Protein AF-A0A935RFT0-F1 (afdb_monomer_lite)

Foldseek 3Di:
DWFAQAQPDTDDDDPPVNVAEADPDFQWFAAPSPDIGGPDDDDPPRGHHYQSQLGDDNVPDKDQDDNVDPPDPRMHDHVVPDDPVVNVVCLVVRRHRPNVNVVPVPDDPPDCVVVVVVVVVVVVD

pLDDT: mean 87.68, std 17.33, range [40.62, 98.56]

Sequence (125 aa):
MLLQTGSRTYILPESPSVYVNHSCVPNAGLVGNRKLVALTDILPGEQVTFDYSTSMDDGLWSMECRCGHRECRGLIEDFRHLPRRLQQHYLELGVVQGFIARRYRQRPETQETMAQQSFADRAIA

Radius of gyration: 16.58 Å; chains: 1; bounding box: 44×47×34 Å

Secondary structure (DSSP, 8-state):
--EEEETTEEE---TTGGGPEE-SS-SEEEETTTEEEESS---TTPPPEE-GGGG--SSS-EEE-----TT--SEEE-GGGS-HHHHHHHHHHT-S-HHHHHHHTT--TTSSHHHHHHHHTTS--

Structure (mmCIF, N/CA/C/O backbone):
data_AF-A0A935RFT0-F1
#
_entry.id   AF-A0A935RFT0-F1
#
loop_
_atom_site.group_PDB
_atom_site.id
_atom_site.type_symbol
_atom_site.label_atom_id
_atom_site.label_alt_id
_atom_site.label_comp_id
_atom_site.label_asym_id
_atom_site.label_entity_id
_atom_site.label_seq_id
_atom_site.pdbx_PDB_ins_code
_atom_site.Cartn_x
_atom_site.Cartn_y
_atom_site.Cartn_z
_atom_site.occupancy
_atom_site.B_iso_or_equiv
_atom_site.auth_seq_id
_atom_site.auth_comp_id
_atom_site.auth_asym_id
_atom_site.auth_atom_id
_atom_site.pdbx_PDB_model_num
ATOM 1 N N . MET A 1 1 ? 10.929 -0.977 -3.062 1.00 80.69 1 MET A N 1
ATOM 2 C CA . MET A 1 1 ? 10.201 0.302 -2.891 1.00 80.69 1 MET A CA 1
ATOM 3 C C . MET A 1 1 ? 10.587 0.901 -1.545 1.00 80.69 1 MET A C 1
ATOM 5 O O . MET A 1 1 ? 10.750 0.136 -0.601 1.00 80.69 1 MET A O 1
ATOM 9 N N . LEU A 1 2 ? 10.767 2.222 -1.448 1.00 91.38 2 LEU A N 1
ATOM 10 C CA . LEU A 1 2 ? 10.896 2.890 -0.148 1.00 91.38 2 LEU A CA 1
ATOM 11 C C . LEU A 1 2 ? 9.527 2.935 0.535 1.00 91.38 2 LEU A C 1
ATOM 13 O O . LEU A 1 2 ? 8.543 3.292 -0.101 1.00 91.38 2 LEU A O 1
ATOM 17 N N . LEU A 1 3 ? 9.461 2.601 1.820 1.00 92.94 3 LEU A N 1
ATOM 18 C CA . LEU A 1 3 ? 8.218 2.671 2.581 1.00 92.94 3 LEU A CA 1
ATOM 19 C C . LEU A 1 3 ? 8.078 4.056 3.215 1.00 92.94 3 LEU A C 1
ATOM 21 O O . LEU A 1 3 ? 8.851 4.402 4.114 1.00 92.94 3 LEU A O 1
ATOM 25 N N . GLN A 1 4 ? 7.093 4.841 2.781 1.00 93.75 4 GLN A N 1
ATOM 26 C CA . GLN A 1 4 ? 6.790 6.121 3.414 1.00 93.75 4 GLN A CA 1
ATOM 27 C C . GLN A 1 4 ? 6.150 5.877 4.789 1.00 93.75 4 GLN A C 1
ATOM 29 O O . GLN A 1 4 ? 5.189 5.128 4.935 1.00 93.75 4 GLN A O 1
ATOM 34 N N . THR A 1 5 ? 6.699 6.511 5.824 1.00 92.38 5 THR A N 1
ATOM 35 C CA . THR A 1 5 ? 6.214 6.401 7.218 1.00 92.38 5 THR A CA 1
ATOM 36 C C . THR A 1 5 ? 5.801 7.746 7.817 1.00 92.38 5 THR A C 1
ATOM 38 O O . THR A 1 5 ? 5.220 7.804 8.904 1.00 92.38 5 THR A O 1
ATOM 41 N N . GLY A 1 6 ? 6.047 8.836 7.088 1.00 92.31 6 GLY A N 1
ATOM 42 C CA . GLY A 1 6 ? 5.598 10.190 7.394 1.00 92.31 6 GLY A CA 1
ATOM 43 C C . GLY A 1 6 ? 5.655 11.075 6.149 1.00 92.31 6 GLY A C 1
ATOM 44 O O . GLY A 1 6 ? 6.180 10.660 5.119 1.00 92.31 6 GLY A O 1
ATOM 45 N N . SER A 1 7 ? 5.182 12.322 6.243 1.00 89.69 7 SER A N 1
ATOM 46 C CA . SER A 1 7 ? 5.036 13.219 5.081 1.00 89.69 7 SER A CA 1
ATOM 47 C C . SER A 1 7 ? 6.315 13.405 4.253 1.00 89.69 7 SER A C 1
ATOM 49 O O . SER A 1 7 ? 6.235 13.681 3.063 1.00 89.69 7 SER A O 1
ATOM 51 N N . ARG A 1 8 ? 7.495 13.272 4.873 1.00 91.94 8 ARG A N 1
ATOM 52 C CA . ARG A 1 8 ? 8.810 13.347 4.210 1.00 91.94 8 ARG A CA 1
ATOM 53 C C . ARG A 1 8 ? 9.794 12.298 4.742 1.00 91.94 8 ARG A C 1
ATOM 55 O O . ARG A 1 8 ? 11.002 12.506 4.693 1.00 91.94 8 ARG A O 1
ATOM 62 N N . THR A 1 9 ? 9.287 11.207 5.314 1.00 93.44 9 THR A N 1
ATOM 63 C CA . THR A 1 9 ? 10.111 10.202 6.000 1.00 93.44 9 THR A CA 1
ATOM 64 C C . THR A 1 9 ? 9.892 8.840 5.377 1.00 93.44 9 THR A C 1
ATOM 66 O O . THR A 1 9 ? 8.753 8.390 5.249 1.00 93.44 9 THR A O 1
ATOM 69 N N . TYR A 1 10 ? 10.995 8.177 5.044 1.00 93.69 10 TYR A N 1
ATOM 70 C CA . TYR A 1 10 ? 11.010 6.906 4.335 1.00 93.69 10 TYR A CA 1
ATOM 71 C C . TYR A 1 10 ? 11.933 5.919 5.035 1.00 93.69 10 TYR A C 1
ATOM 73 O O . TYR A 1 10 ? 12.897 6.307 5.693 1.00 93.69 10 TYR A O 1
ATOM 81 N N . ILE A 1 11 ? 11.629 4.639 4.875 1.00 92.88 11 ILE A N 1
ATOM 82 C CA . ILE A 1 11 ? 12.457 3.532 5.339 1.00 92.88 11 ILE A CA 1
ATOM 83 C C . ILE A 1 11 ? 12.791 2.673 4.129 1.00 92.88 11 ILE A C 1
ATOM 85 O O . ILE A 1 11 ? 11.920 2.408 3.300 1.00 92.88 11 ILE A O 1
ATOM 89 N N . LEU A 1 12 ? 14.040 2.224 4.045 1.00 94.06 12 LEU A N 1
ATOM 90 C CA . LEU A 1 12 ? 14.430 1.152 3.143 1.00 94.06 12 LEU A CA 1
ATOM 91 C C . LEU A 1 12 ? 14.141 -0.183 3.846 1.00 94.06 12 LEU A C 1
ATOM 93 O O . LEU A 1 12 ? 14.757 -0.448 4.878 1.00 94.06 12 LEU A O 1
ATOM 97 N N . PRO A 1 13 ? 13.188 -1.001 3.364 1.00 92.94 13 PRO A N 1
ATOM 98 C CA . PRO A 1 13 ? 12.956 -2.311 3.954 1.00 92.94 13 PRO A CA 1
ATOM 99 C C . PRO A 1 13 ? 14.164 -3.222 3.717 1.00 92.94 13 PRO A C 1
ATOM 1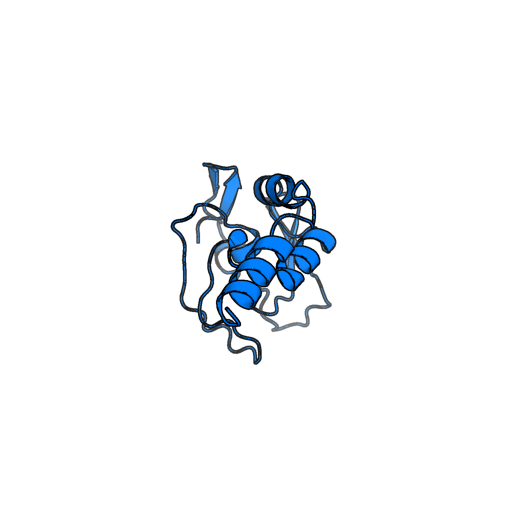01 O O . PRO A 1 13 ? 14.723 -3.236 2.621 1.00 92.94 13 PRO A O 1
ATOM 104 N N . GLU A 1 14 ? 14.529 -4.005 4.727 1.00 93.94 14 GLU A N 1
ATOM 105 C CA . GLU A 1 14 ? 15.557 -5.046 4.633 1.00 93.94 14 GLU A CA 1
ATOM 106 C C . GLU A 1 14 ? 14.919 -6.434 4.483 1.00 93.94 14 GLU A C 1
ATOM 108 O O . GLU A 1 14 ? 13.695 -6.585 4.526 1.00 93.94 14 GLU A O 1
ATOM 113 N N . SER A 1 15 ? 15.744 -7.464 4.286 1.00 95.19 15 SER A N 1
ATOM 114 C CA . SER A 1 15 ? 15.278 -8.852 4.247 1.00 95.19 15 SER A CA 1
ATOM 115 C C . SER A 1 15 ? 14.614 -9.253 5.579 1.00 95.19 15 SER A C 1
ATOM 117 O O . SER A 1 15 ? 15.162 -8.939 6.636 1.00 95.19 15 SER A O 1
ATOM 119 N N . PRO A 1 16 ? 13.465 -9.960 5.560 1.00 93.50 16 PRO A N 1
ATOM 120 C CA . PRO A 1 16 ? 12.754 -10.465 4.377 1.00 93.50 16 PRO A CA 1
ATOM 121 C C . PRO A 1 16 ? 11.756 -9.468 3.758 1.00 93.50 16 PRO A C 1
ATOM 123 O O . PRO A 1 16 ? 11.280 -9.682 2.646 1.00 93.50 16 PRO A O 1
ATOM 126 N N . SER A 1 17 ? 11.438 -8.372 4.447 1.00 93.25 17 SER A N 1
ATOM 127 C CA . SER A 1 17 ? 10.386 -7.413 4.074 1.00 93.25 17 SER A CA 1
ATOM 128 C C . SER A 1 17 ? 10.581 -6.756 2.704 1.00 93.25 17 SER A C 1
ATOM 130 O O . SER A 1 17 ? 9.603 -6.383 2.062 1.00 93.25 17 SER A O 1
ATOM 132 N N . VAL A 1 18 ? 11.824 -6.627 2.234 1.00 95.12 18 VAL A N 1
ATOM 133 C CA . VAL A 1 18 ? 12.152 -6.065 0.910 1.00 95.12 18 VAL A CA 1
ATOM 134 C C . VAL A 1 18 ? 11.547 -6.851 -0.261 1.00 95.12 18 VAL A C 1
ATOM 13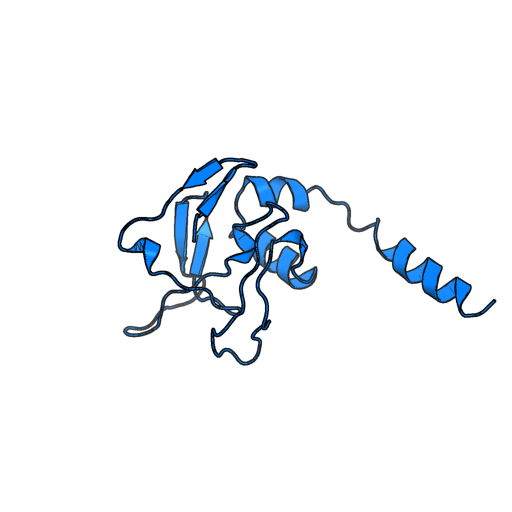6 O O . VAL A 1 18 ? 11.379 -6.292 -1.343 1.00 95.12 18 VAL A O 1
ATOM 139 N N . TYR A 1 19 ? 11.197 -8.123 -0.047 1.00 96.19 19 TYR A N 1
ATOM 140 C CA . TYR A 1 19 ? 10.660 -9.014 -1.079 1.00 96.19 19 TYR A CA 1
ATOM 141 C C . TYR A 1 19 ? 9.129 -9.027 -1.162 1.00 96.19 19 TYR A C 1
ATOM 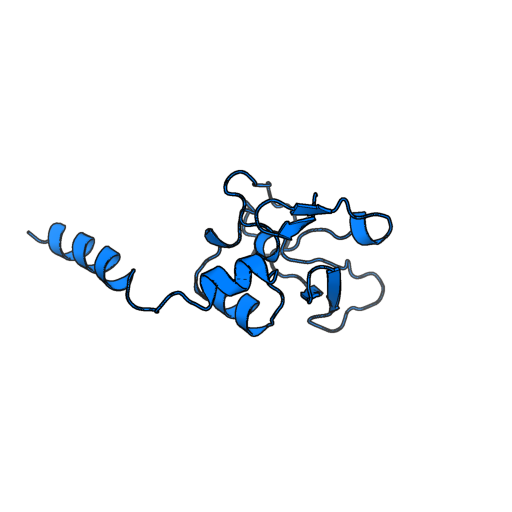143 O O . TYR A 1 19 ? 8.575 -9.691 -2.038 1.00 96.19 19 TYR A O 1
ATOM 151 N N . VAL A 1 20 ? 8.429 -8.335 -0.257 1.00 96.88 20 VAL A N 1
ATOM 152 C CA . VAL A 1 20 ? 6.962 -8.318 -0.252 1.00 96.88 20 VAL A CA 1
ATOM 153 C C . VAL A 1 20 ? 6.472 -7.478 -1.424 1.00 96.88 20 VAL A C 1
ATOM 155 O O . VAL A 1 20 ? 6.722 -6.276 -1.474 1.00 96.88 20 VAL A O 1
ATOM 158 N N . ASN A 1 21 ? 5.767 -8.125 -2.349 1.00 97.38 21 ASN A N 1
ATOM 159 C CA . ASN A 1 21 ? 5.303 -7.510 -3.584 1.00 97.38 21 ASN A CA 1
ATOM 160 C C . ASN A 1 21 ? 3.920 -6.870 -3.453 1.00 97.38 21 ASN A C 1
ATOM 162 O O . ASN A 1 21 ? 3.181 -7.069 -2.486 1.00 97.38 21 ASN A O 1
ATOM 166 N N . HIS A 1 22 ? 3.566 -6.118 -4.489 1.00 98.06 22 HIS A N 1
ATOM 167 C CA . HIS A 1 22 ? 2.242 -5.554 -4.641 1.00 98.06 22 HIS A CA 1
ATOM 168 C C . HIS A 1 22 ? 1.230 -6.568 -5.199 1.00 98.06 22 HIS A C 1
ATOM 170 O O . HIS A 1 22 ? 1.528 -7.278 -6.159 1.00 98.06 22 HIS A O 1
ATOM 176 N N . SER A 1 23 ? 0.000 -6.537 -4.680 1.00 98.44 23 SER A N 1
ATOM 177 C CA . SER A 1 23 ? -1.194 -7.059 -5.357 1.00 98.44 23 SER A CA 1
ATOM 178 C C . SER A 1 23 ? -2.342 -6.057 -5.246 1.00 98.44 23 SER A C 1
ATOM 180 O O . SER A 1 23 ? -2.508 -5.415 -4.208 1.00 98.44 23 SER A O 1
ATOM 182 N N . CYS A 1 24 ? -3.155 -5.941 -6.302 1.00 98.50 24 CYS A N 1
ATOM 183 C CA . CYS A 1 24 ? -4.390 -5.149 -6.273 1.00 98.50 24 CYS A CA 1
ATOM 184 C C . CYS A 1 24 ? -5.471 -5.781 -5.384 1.00 98.50 24 CYS A C 1
ATOM 186 O O . CYS A 1 24 ? -6.357 -5.071 -4.923 1.00 98.50 24 CYS A O 1
ATOM 188 N N . VAL A 1 25 ? -5.370 -7.089 -5.130 1.00 97.88 25 VAL A N 1
ATOM 189 C CA . VAL A 1 25 ? -6.189 -7.829 -4.162 1.00 97.88 25 VAL A CA 1
ATOM 190 C C . VAL A 1 25 ? -5.222 -8.535 -3.210 1.00 97.88 25 VAL A C 1
ATOM 192 O O . VAL A 1 25 ? -4.814 -9.670 -3.467 1.00 97.88 25 VAL A O 1
ATOM 195 N N . PRO A 1 26 ? -4.713 -7.811 -2.199 1.00 98.44 26 PRO A N 1
ATOM 196 C CA . PRO A 1 26 ? -3.669 -8.320 -1.322 1.00 98.44 26 PRO A CA 1
ATOM 197 C C . PRO A 1 26 ? -4.217 -9.252 -0.239 1.00 98.44 26 PRO A C 1
ATOM 199 O O . PRO A 1 26 ? -5.357 -9.113 0.197 1.00 98.44 26 PRO A O 1
ATOM 202 N N . ASN A 1 27 ? -3.361 -10.144 0.262 1.00 98.56 27 ASN A N 1
ATOM 203 C CA . ASN A 1 27 ? -3.645 -10.994 1.425 1.00 98.56 27 ASN A CA 1
ATOM 204 C C . ASN A 1 27 ? -3.027 -10.464 2.732 1.00 98.56 27 ASN A C 1
ATOM 206 O O . ASN A 1 27 ? -3.253 -11.043 3.794 1.00 98.56 27 ASN A O 1
ATOM 210 N N . ALA A 1 28 ? -2.288 -9.352 2.686 1.00 98.44 28 ALA A N 1
ATOM 211 C CA . ALA A 1 28 ? -1.721 -8.691 3.854 1.00 98.44 28 ALA A CA 1
ATOM 212 C C . ALA A 1 28 ? -1.801 -7.155 3.764 1.00 98.44 28 ALA A C 1
ATOM 214 O O . ALA A 1 28 ? -1.984 -6.574 2.693 1.00 98.44 28 ALA A O 1
ATOM 215 N N . GLY A 1 29 ? -1.647 -6.475 4.902 1.00 97.81 29 GLY A N 1
ATOM 216 C CA . GLY A 1 29 ? -1.687 -5.015 4.987 1.00 97.81 29 GLY A CA 1
ATOM 217 C C . GLY A 1 29 ? -0.790 -4.439 6.080 1.00 97.81 29 GLY A C 1
ATOM 218 O O . GLY A 1 29 ? -0.440 -5.117 7.046 1.00 97.81 29 GLY A O 1
ATOM 219 N N . LEU A 1 30 ? -0.376 -3.179 5.913 1.00 95.75 30 LEU A N 1
ATOM 220 C CA . LEU A 1 30 ? 0.539 -2.505 6.836 1.00 95.75 30 LEU A CA 1
ATOM 221 C C . LEU A 1 30 ? -0.212 -1.799 7.969 1.00 95.75 30 LEU A C 1
ATOM 223 O O . LEU A 1 30 ? -0.912 -0.816 7.750 1.00 95.75 30 LEU A O 1
ATOM 227 N N . VAL A 1 31 ? 0.018 -2.242 9.202 1.00 92.88 31 VAL A N 1
ATOM 228 C CA . VAL A 1 31 ? -0.549 -1.676 10.430 1.00 92.88 31 VAL A CA 1
ATOM 229 C C . VAL A 1 31 ? 0.554 -1.038 11.274 1.00 92.88 31 VAL A C 1
ATOM 231 O O . VAL A 1 31 ? 1.676 -1.540 11.375 1.00 92.88 31 VAL A O 1
ATOM 234 N N . GLY A 1 32 ? 0.250 0.101 11.903 1.00 84.12 32 GLY A N 1
ATOM 235 C CA . GLY A 1 32 ? 1.186 0.773 12.816 1.00 84.12 32 GLY A CA 1
ATOM 236 C C . GLY A 1 32 ? 2.505 1.173 12.145 1.00 84.12 32 GLY A C 1
ATOM 237 O O . GLY A 1 32 ? 3.566 1.118 12.763 1.00 84.12 32 GLY A O 1
ATOM 238 N N . ASN A 1 33 ? 2.437 1.526 10.861 1.00 79.81 33 ASN A N 1
ATOM 239 C CA . ASN A 1 33 ? 3.521 1.945 9.973 1.00 79.81 33 ASN A CA 1
ATOM 240 C C . ASN A 1 33 ? 4.588 0.899 9.606 1.00 79.81 33 ASN A C 1
ATOM 242 O O . ASN A 1 33 ? 5.252 1.066 8.586 1.00 79.81 33 ASN A O 1
ATOM 246 N N . ARG A 1 34 ? 4.787 -0.153 10.408 1.00 85.12 34 ARG A N 1
ATOM 247 C CA . ARG A 1 34 ? 5.937 -1.072 10.275 1.00 85.12 34 ARG A CA 1
ATOM 248 C C . ARG A 1 34 ? 5.603 -2.559 10.420 1.00 85.12 34 ARG A C 1
ATOM 250 O O . ARG A 1 34 ? 6.517 -3.375 10.373 1.00 85.12 34 ARG A O 1
ATOM 257 N N . LYS A 1 35 ? 4.337 -2.926 10.632 1.00 93.00 35 LYS A N 1
ATOM 258 C CA . LYS A 1 35 ? 3.928 -4.328 10.786 1.00 93.00 35 LYS A CA 1
ATOM 259 C C . LYS A 1 35 ? 3.075 -4.738 9.604 1.00 93.00 35 LYS A C 1
ATOM 261 O O . LYS A 1 35 ? 2.058 -4.106 9.353 1.00 93.00 35 LYS A O 1
ATOM 266 N N . LEU A 1 36 ? 3.477 -5.790 8.907 1.00 95.75 36 LEU A N 1
ATOM 267 C CA . LEU A 1 36 ? 2.649 -6.412 7.887 1.00 95.75 36 LEU A CA 1
ATOM 268 C C . LEU A 1 36 ? 1.828 -7.522 8.550 1.00 95.75 36 LEU A C 1
ATOM 270 O O . LEU A 1 36 ? 2.402 -8.403 9.187 1.00 95.75 36 LEU A O 1
ATOM 274 N N . VAL A 1 37 ? 0.505 -7.444 8.455 1.00 97.25 37 VAL A N 1
ATOM 275 C CA . VAL A 1 37 ? -0.425 -8.411 9.058 1.00 97.25 37 VAL A CA 1
ATOM 276 C C . VAL A 1 37 ? -1.254 -9.079 7.973 1.00 97.25 37 VAL A C 1
ATOM 278 O O . VAL A 1 37 ? -1.578 -8.440 6.973 1.00 97.25 37 VAL A O 1
ATOM 281 N N . ALA A 1 38 ? -1.595 -10.349 8.166 1.00 98.19 38 ALA A N 1
ATOM 282 C CA . ALA A 1 38 ? -2.486 -11.065 7.264 1.00 98.19 38 ALA A CA 1
ATOM 283 C C . ALA A 1 38 ? -3.916 -10.499 7.350 1.00 98.19 38 ALA A C 1
ATOM 285 O O . ALA A 1 38 ? -4.388 -10.149 8.432 1.00 98.19 38 ALA A O 1
ATOM 286 N N . LEU A 1 39 ? -4.583 -10.398 6.201 1.00 97.75 39 LEU A N 1
ATOM 287 C CA . LEU A 1 39 ? -5.987 -9.986 6.059 1.00 97.75 39 LEU A CA 1
ATOM 288 C C . LEU A 1 39 ? -6.925 -11.176 5.831 1.00 97.75 39 LEU A C 1
ATOM 290 O O . LEU A 1 39 ? -8.137 -11.062 5.980 1.00 97.75 39 LEU A O 1
ATOM 294 N N . THR A 1 40 ? -6.348 -12.309 5.455 1.00 97.00 40 THR A N 1
ATOM 295 C CA . THR A 1 40 ? -7.004 -13.586 5.201 1.00 97.00 40 THR A CA 1
ATOM 296 C C . THR A 1 40 ? -6.036 -14.704 5.587 1.00 97.00 40 THR A C 1
ATOM 298 O O . THR A 1 40 ? -4.868 -14.431 5.882 1.00 97.00 40 THR A O 1
ATOM 301 N N . ASP A 1 41 ? -6.502 -15.948 5.603 1.00 98.12 41 ASP A N 1
ATOM 302 C CA . ASP A 1 41 ? -5.626 -17.099 5.797 1.00 98.12 41 ASP A CA 1
ATOM 303 C C . ASP A 1 41 ? -4.639 -17.194 4.624 1.00 98.12 41 ASP A C 1
ATOM 305 O O . ASP A 1 41 ? -5.031 -17.046 3.468 1.00 98.12 41 ASP A O 1
ATOM 309 N N . ILE A 1 42 ? -3.356 -17.418 4.923 1.00 98.19 42 ILE A N 1
ATOM 310 C CA . ILE A 1 42 ? -2.290 -17.536 3.917 1.00 98.19 42 ILE A CA 1
ATOM 311 C C . ILE A 1 42 ? -1.755 -18.964 3.955 1.00 98.19 42 ILE A C 1
ATOM 313 O O . ILE A 1 42 ? -1.178 -19.396 4.959 1.00 98.19 42 ILE A O 1
ATOM 317 N N . LEU A 1 43 ? -1.954 -19.701 2.867 1.00 98.06 43 LEU A N 1
ATOM 318 C CA . LEU A 1 43 ? -1.553 -21.100 2.759 1.00 98.06 43 LEU A CA 1
ATOM 319 C C . LEU A 1 43 ? -0.067 -21.240 2.379 1.00 98.06 43 LEU A C 1
ATOM 321 O O . LEU A 1 43 ? 0.517 -20.344 1.761 1.00 98.06 43 LEU A O 1
ATOM 325 N N . PRO A 1 44 ? 0.583 -22.374 2.706 1.00 98.06 44 PRO A N 1
ATOM 326 C CA . PRO A 1 44 ? 1.955 -22.630 2.285 1.00 98.06 44 PRO A CA 1
ATOM 327 C C . PRO A 1 44 ? 2.132 -22.499 0.767 1.00 98.06 44 PRO A C 1
ATOM 329 O O . PRO A 1 44 ? 1.420 -23.130 -0.011 1.00 98.06 44 PRO A O 1
ATOM 332 N N . GLY A 1 45 ? 3.118 -21.700 0.356 1.00 97.31 45 GLY A N 1
ATOM 333 C CA . GLY A 1 45 ? 3.415 -21.432 -1.054 1.00 97.31 45 GLY A CA 1
ATOM 334 C C . GLY A 1 45 ? 2.696 -20.214 -1.637 1.00 97.31 45 GLY A C 1
ATOM 335 O O . GLY A 1 45 ? 3.078 -19.764 -2.717 1.00 97.31 45 GLY A O 1
ATOM 336 N N . GLU A 1 46 ? 1.720 -19.632 -0.936 1.00 97.75 46 GLU A N 1
ATOM 337 C CA . GLU A 1 46 ? 1.115 -18.370 -1.357 1.00 97.75 46 GLU A CA 1
ATOM 338 C C . GLU A 1 46 ? 2.074 -17.198 -1.140 1.00 97.75 46 GLU A C 1
ATOM 340 O O . GLU A 1 46 ? 2.764 -17.085 -0.123 1.00 97.75 46 GLU A O 1
ATOM 345 N N . GLN A 1 47 ? 2.112 -16.287 -2.111 1.00 97.38 47 GLN A N 1
ATOM 346 C CA . GLN A 1 47 ? 2.894 -15.069 -1.980 1.00 97.38 47 GLN A CA 1
ATOM 347 C C . GLN A 1 47 ? 2.203 -14.105 -1.011 1.00 97.38 47 GLN A C 1
ATOM 349 O O . GLN A 1 47 ? 1.025 -13.785 -1.171 1.00 97.38 47 GLN A O 1
ATOM 354 N N . VAL A 1 48 ? 2.956 -13.574 -0.048 1.00 98.19 48 VAL A N 1
ATOM 355 C CA . VAL A 1 48 ? 2.496 -12.463 0.792 1.00 98.19 48 VAL A CA 1
ATOM 356 C C . VAL A 1 48 ? 2.589 -11.165 -0.007 1.00 98.19 48 VAL A C 1
ATOM 358 O O . VAL A 1 48 ? 3.659 -10.819 -0.516 1.00 98.19 48 VAL A O 1
ATOM 361 N N . THR A 1 49 ? 1.477 -10.440 -0.110 1.00 98.44 49 THR A N 1
ATOM 362 C CA . THR A 1 49 ? 1.385 -9.189 -0.873 1.00 98.44 49 THR A CA 1
ATOM 363 C C . THR A 1 49 ? 0.593 -8.122 -0.126 1.00 98.44 49 THR A C 1
ATOM 365 O O . THR A 1 49 ? -0.276 -8.441 0.683 1.00 98.44 49 THR A O 1
ATOM 368 N N . PHE A 1 50 ? 0.871 -6.848 -0.411 1.00 98.19 50 PHE A N 1
ATOM 369 C CA . PHE A 1 50 ? 0.069 -5.721 0.080 1.00 98.19 50 PHE A CA 1
ATOM 370 C C . PHE A 1 50 ? -0.187 -4.681 -1.008 1.00 98.19 50 PHE A C 1
ATOM 372 O O . PHE A 1 50 ? 0.489 -4.642 -2.036 1.00 98.19 50 PHE A O 1
ATOM 379 N N . ASP A 1 51 ? -1.170 -3.813 -0.799 1.00 98.06 51 ASP A N 1
ATOM 380 C CA . ASP A 1 51 ? -1.404 -2.707 -1.719 1.00 98.06 51 ASP A CA 1
ATOM 381 C C . ASP A 1 51 ? -0.457 -1.537 -1.408 1.00 98.06 51 ASP A C 1
ATOM 383 O O . ASP A 1 51 ? -0.575 -0.885 -0.373 1.00 98.06 51 ASP A O 1
ATOM 387 N N . TYR A 1 52 ? 0.487 -1.249 -2.309 1.00 97.56 52 TYR A N 1
ATOM 388 C CA . TYR A 1 52 ? 1.480 -0.192 -2.110 1.00 97.56 52 TYR A CA 1
ATOM 389 C C . TYR A 1 52 ? 0.830 1.189 -1.979 1.00 97.56 52 TYR A C 1
ATOM 391 O O . TYR A 1 52 ? 1.343 2.028 -1.231 1.00 97.56 52 TYR A O 1
ATOM 399 N N . SER A 1 53 ? -0.331 1.396 -2.616 1.00 97.44 53 SER A N 1
ATOM 400 C CA . SER A 1 53 ? -1.105 2.633 -2.515 1.00 97.44 53 SER A CA 1
ATOM 401 C C . SER A 1 53 ? -1.499 2.957 -1.072 1.00 97.44 53 SER A C 1
ATOM 403 O O . SER A 1 53 ? -1.645 4.127 -0.743 1.00 97.44 53 SER A O 1
ATOM 405 N N . THR A 1 54 ? -1.626 1.975 -0.167 1.00 97.06 54 THR A N 1
ATOM 406 C CA . THR A 1 54 ? -1.953 2.252 1.250 1.00 97.06 54 THR A CA 1
ATOM 407 C C . THR A 1 54 ? -0.782 2.834 2.041 1.00 97.06 54 THR A C 1
ATOM 409 O O . THR A 1 54 ? -0.944 3.236 3.200 1.00 97.06 54 THR A O 1
ATOM 412 N N . SER A 1 55 ? 0.395 2.904 1.415 1.00 95.44 55 SER A N 1
ATOM 413 C CA . SER A 1 55 ? 1.624 3.382 2.031 1.00 95.44 55 SER A CA 1
ATOM 414 C C . SER A 1 55 ? 2.239 4.622 1.396 1.00 95.44 55 SER A C 1
ATOM 416 O O . SER A 1 55 ? 3.199 5.122 1.964 1.00 95.44 55 SER A O 1
ATOM 418 N N . MET A 1 56 ? 1.689 5.140 0.294 1.00 95.06 56 MET A N 1
ATOM 419 C CA . MET A 1 56 ? 2.264 6.261 -0.464 1.00 95.06 56 MET A CA 1
ATOM 420 C C . MET A 1 56 ? 1.252 7.407 -0.632 1.00 95.06 56 MET A C 1
ATOM 422 O O . MET A 1 56 ? 0.080 7.167 -0.930 1.00 95.06 56 MET A O 1
ATOM 426 N N . ASP A 1 57 ? 1.686 8.650 -0.405 1.00 94.19 57 ASP A N 1
ATOM 427 C CA . ASP A 1 57 ? 0.913 9.877 -0.684 1.00 94.19 57 ASP A CA 1
ATOM 428 C C . ASP A 1 57 ? 1.846 11.080 -0.972 1.00 94.19 57 ASP A C 1
ATOM 430 O O . ASP A 1 57 ? 1.634 12.182 -0.448 1.00 94.19 57 ASP A O 1
ATOM 434 N N . ASP A 1 58 ? 2.920 10.866 -1.744 1.00 89.69 58 ASP A N 1
ATOM 435 C CA . ASP A 1 58 ? 3.993 11.849 -1.991 1.00 89.69 58 ASP A CA 1
ATOM 436 C C . ASP A 1 58 ? 3.810 12.720 -3.252 1.00 89.69 58 ASP A C 1
ATOM 438 O O . ASP A 1 58 ? 4.447 13.768 -3.383 1.00 89.69 58 ASP A O 1
ATOM 442 N N . GLY A 1 59 ? 2.870 12.353 -4.121 1.00 89.12 59 GLY A N 1
ATOM 443 C CA . GLY A 1 59 ? 2.471 13.044 -5.343 1.00 89.12 59 GLY A CA 1
ATOM 444 C C . GLY A 1 59 ? 3.356 12.785 -6.561 1.00 89.12 59 GLY A C 1
ATOM 445 O O . GLY A 1 59 ? 3.109 13.400 -7.596 1.00 89.12 59 GLY A O 1
ATOM 446 N N . LEU A 1 60 ? 4.385 11.942 -6.453 1.00 87.38 60 LEU A N 1
ATOM 447 C CA . LEU A 1 60 ? 5.386 11.727 -7.505 1.00 87.38 60 LEU A CA 1
ATOM 448 C C . LEU A 1 60 ? 5.600 10.248 -7.846 1.00 87.38 60 LEU A C 1
ATOM 450 O O . LEU A 1 60 ? 6.313 9.939 -8.802 1.00 87.38 60 LEU A O 1
ATOM 454 N N . TRP A 1 61 ? 5.013 9.336 -7.074 1.00 91.25 61 TRP A N 1
ATOM 455 C CA . TRP A 1 61 ? 5.234 7.908 -7.224 1.00 91.25 61 TRP A CA 1
ATOM 456 C C . TRP A 1 61 ? 4.143 7.207 -8.050 1.00 91.25 61 TRP A C 1
ATOM 458 O O . TRP A 1 61 ? 2.947 7.349 -7.795 1.00 91.25 61 TRP A O 1
ATOM 468 N N . SER A 1 62 ? 4.572 6.391 -9.018 1.00 95.44 62 SER A N 1
ATOM 469 C CA . SER A 1 62 ? 3.715 5.433 -9.725 1.00 95.44 62 SER A CA 1
ATOM 470 C C . SER A 1 62 ? 4.499 4.196 -10.183 1.00 95.44 62 SER A C 1
ATOM 472 O O . SER A 1 62 ? 5.733 4.200 -10.221 1.00 95.44 62 SER A O 1
ATOM 474 N N . MET A 1 63 ? 3.786 3.114 -10.507 1.00 96.19 63 MET A N 1
ATOM 475 C CA . MET A 1 63 ? 4.359 1.845 -10.962 1.00 96.19 63 MET A CA 1
ATOM 476 C C . MET A 1 63 ? 3.378 1.070 -11.856 1.00 96.19 63 MET A C 1
ATOM 478 O O . MET A 1 63 ? 2.215 0.897 -11.493 1.00 96.19 63 MET A O 1
ATOM 482 N N . GLU A 1 64 ? 3.855 0.515 -12.976 1.00 98.19 64 GLU A N 1
ATOM 483 C CA . GLU A 1 64 ? 3.095 -0.475 -13.755 1.00 98.19 64 GLU A CA 1
ATOM 484 C C . GLU A 1 64 ? 2.841 -1.751 -12.934 1.00 98.19 64 GLU A C 1
ATOM 486 O O . GLU A 1 64 ? 3.768 -2.379 -12.415 1.00 98.19 64 GLU A O 1
ATOM 491 N N . CYS A 1 65 ? 1.583 -2.178 -12.846 1.00 98.25 65 CYS A N 1
ATOM 492 C CA . CYS A 1 65 ? 1.184 -3.365 -12.103 1.00 98.25 65 CYS A CA 1
ATOM 493 C C . CYS A 1 65 ? 1.153 -4.613 -12.983 1.00 98.25 65 CYS A C 1
ATOM 495 O O . CYS A 1 65 ? 0.498 -4.648 -14.024 1.00 98.25 65 CYS A O 1
ATOM 497 N N . ARG A 1 66 ? 1.782 -5.687 -12.497 1.00 97.62 66 ARG A N 1
ATOM 498 C CA . ARG A 1 66 ? 1.759 -7.018 -13.126 1.00 97.62 66 ARG A CA 1
ATOM 499 C C . ARG A 1 66 ? 1.375 -8.119 -12.136 1.00 97.62 66 ARG A C 1
ATOM 501 O O . ARG A 1 66 ? 1.834 -9.246 -12.262 1.00 97.62 66 ARG A O 1
ATOM 508 N N . CYS A 1 67 ? 0.536 -7.799 -11.146 1.00 97.75 67 CYS A N 1
ATOM 509 C CA . CYS A 1 67 ? 0.157 -8.745 -10.086 1.00 97.75 67 CYS A CA 1
ATOM 510 C C . CYS A 1 67 ? -0.643 -9.966 -10.577 1.00 97.75 67 CYS A C 1
ATOM 512 O O . CYS A 1 67 ? -0.779 -10.937 -9.844 1.00 97.75 67 CYS A O 1
ATOM 514 N N . GLY A 1 68 ? -1.195 -9.926 -11.795 1.00 96.56 68 GLY A N 1
ATOM 515 C CA . GLY A 1 68 ? -1.914 -11.052 -12.402 1.00 96.56 68 GLY A CA 1
ATOM 516 C C . GLY A 1 68 ? -3.336 -11.287 -11.878 1.00 96.56 68 GLY A C 1
ATOM 517 O O . GLY A 1 68 ? -4.029 -12.157 -12.401 1.00 96.56 68 GLY A O 1
ATOM 518 N N . HIS A 1 69 ? -3.808 -10.513 -10.893 1.00 97.19 69 HIS A N 1
ATOM 519 C CA . HIS A 1 69 ? -5.189 -10.615 -10.417 1.00 97.19 69 HIS A CA 1
ATOM 520 C C . HIS A 1 69 ? -6.190 -10.115 -11.474 1.00 97.19 69 HIS A C 1
ATOM 522 O O . HIS A 1 69 ? -5.899 -9.187 -12.228 1.00 97.19 69 HIS A O 1
ATOM 528 N N . ARG A 1 70 ? -7.406 -10.682 -11.502 1.00 97.44 70 ARG A N 1
ATOM 529 C CA . ARG A 1 70 ? -8.468 -10.279 -12.452 1.00 97.44 70 ARG A CA 1
ATOM 530 C C . ARG A 1 70 ? -8.885 -8.816 -12.299 1.00 97.44 70 ARG A C 1
ATOM 532 O O . ARG A 1 70 ? -9.253 -8.174 -13.271 1.00 97.44 70 ARG A O 1
ATOM 539 N N . GLU A 1 71 ? -8.785 -8.303 -11.079 1.00 96.25 71 GLU A N 1
ATOM 540 C CA . GLU A 1 71 ? -9.072 -6.909 -10.710 1.00 96.25 71 GLU A CA 1
ATOM 541 C C . GLU A 1 71 ? -7.796 -6.044 -10.671 1.00 96.25 71 GLU A C 1
ATOM 543 O O . GLU A 1 71 ? -7.698 -5.080 -9.913 1.00 96.25 71 GLU A O 1
ATOM 548 N N . CYS A 1 72 ? -6.769 -6.411 -11.444 1.00 98.12 72 CYS A N 1
ATOM 549 C CA . CYS A 1 72 ? -5.544 -5.625 -11.551 1.00 98.12 72 CYS A CA 1
ATOM 550 C C . CYS A 1 72 ? -5.846 -4.216 -12.086 1.00 98.12 72 CYS A C 1
ATOM 552 O O . CYS A 1 72 ? -6.481 -4.056 -13.127 1.00 98.12 72 CYS A O 1
ATOM 554 N N . ARG A 1 73 ? -5.328 -3.191 -11.402 1.00 97.81 73 ARG A N 1
ATOM 555 C CA . ARG A 1 73 ? -5.494 -1.778 -11.778 1.00 97.81 73 ARG A CA 1
ATOM 556 C C . ARG A 1 73 ? -4.583 -1.326 -12.922 1.00 97.81 73 ARG A C 1
ATOM 558 O O . ARG A 1 73 ? -4.781 -0.242 -13.454 1.00 97.81 73 ARG A O 1
ATOM 565 N N . GLY A 1 74 ? -3.570 -2.115 -13.285 1.00 98.06 74 GLY A N 1
ATOM 566 C CA . GLY A 1 74 ? -2.597 -1.794 -14.340 1.00 98.06 74 GLY A CA 1
ATOM 567 C C . GLY A 1 74 ? -1.579 -0.706 -13.970 1.00 98.06 74 GLY A C 1
ATOM 568 O O . GLY A 1 74 ? -0.404 -0.854 -14.289 1.00 98.06 74 GLY A O 1
ATOM 569 N N . LEU A 1 75 ? -1.986 0.326 -13.232 1.00 97.81 75 LEU A N 1
ATOM 570 C CA . LEU A 1 75 ? -1.125 1.377 -12.692 1.00 97.81 75 LEU A CA 1
ATOM 571 C C . LEU A 1 75 ? -1.393 1.542 -11.192 1.00 97.81 75 LEU A C 1
ATOM 573 O O . LEU A 1 75 ? -2.544 1.632 -10.763 1.00 97.81 75 LEU A O 1
ATOM 577 N N . ILE A 1 76 ? -0.326 1.547 -10.395 1.00 97.75 76 ILE A N 1
ATOM 578 C CA . ILE A 1 76 ? -0.374 1.773 -8.949 1.00 97.75 76 ILE A CA 1
ATOM 579 C C . ILE A 1 76 ? 0.215 3.138 -8.667 1.00 97.75 76 ILE A C 1
ATOM 581 O O . ILE A 1 76 ? 1.307 3.448 -9.130 1.00 97.75 76 ILE A O 1
ATOM 585 N N . GLU A 1 77 ? -0.515 3.924 -7.894 1.00 96.62 77 GLU A N 1
ATOM 586 C CA . GLU A 1 77 ? -0.170 5.294 -7.536 1.00 96.62 77 GLU A CA 1
ATOM 587 C C . GLU A 1 77 ? -0.447 5.512 -6.045 1.00 96.62 77 GLU A C 1
ATOM 589 O O . GLU A 1 77 ? -0.815 4.583 -5.315 1.00 96.62 77 GLU A O 1
ATOM 594 N N . ASP A 1 78 ? -0.297 6.749 -5.592 1.00 96.69 78 ASP A N 1
ATOM 595 C CA . ASP A 1 78 ? -0.646 7.178 -4.243 1.00 96.69 78 ASP A CA 1
ATOM 596 C C . ASP A 1 78 ? -2.075 6.818 -3.817 1.00 96.69 78 ASP A C 1
ATOM 598 O O . ASP A 1 78 ? -3.015 6.763 -4.617 1.00 96.69 78 ASP A O 1
ATOM 602 N N . PHE A 1 79 ? -2.271 6.733 -2.498 1.00 96.75 79 PHE A N 1
ATOM 603 C CA . PHE A 1 79 ? -3.571 6.531 -1.862 1.00 96.75 79 PHE A CA 1
ATOM 604 C C . PHE A 1 79 ? -4.655 7.474 -2.401 1.00 96.75 79 PHE A C 1
ATOM 606 O O . PHE A 1 79 ? -5.813 7.082 -2.550 1.00 96.75 79 PHE A O 1
ATOM 613 N N . ARG A 1 80 ? -4.280 8.720 -2.733 1.00 95.12 80 ARG A N 1
ATOM 614 C CA . ARG A 1 80 ? -5.191 9.760 -3.239 1.00 95.12 80 ARG A CA 1
ATOM 615 C C . ARG A 1 80 ? -5.891 9.400 -4.545 1.00 95.12 80 ARG A C 1
ATOM 617 O O . ARG A 1 80 ? -6.978 9.920 -4.785 1.00 95.12 80 ARG A O 1
ATOM 624 N N . HIS A 1 81 ? -5.281 8.529 -5.345 1.00 96.06 81 HIS A N 1
ATOM 625 C CA . HIS A 1 81 ? -5.768 8.120 -6.661 1.00 96.06 81 HIS A CA 1
ATOM 626 C C . HIS A 1 81 ? -6.599 6.831 -6.614 1.00 96.06 81 HIS A C 1
ATOM 628 O O . HIS A 1 81 ? -7.246 6.480 -7.597 1.00 96.06 81 HIS A O 1
ATOM 634 N N . LEU A 1 82 ? -6.645 6.144 -5.465 1.00 96.69 82 LEU A N 1
ATOM 635 C CA . LEU A 1 82 ? -7.539 5.004 -5.284 1.00 96.69 82 LEU A CA 1
ATOM 636 C C . LEU A 1 82 ? -9.015 5.415 -5.444 1.00 96.69 82 LEU A C 1
ATOM 638 O O . LEU A 1 82 ? -9.413 6.479 -4.956 1.00 96.69 82 LEU A O 1
ATOM 642 N N . PRO A 1 83 ? -9.869 4.549 -6.026 1.00 95.62 83 PRO A N 1
ATOM 643 C CA . PRO A 1 83 ? -11.314 4.744 -5.995 1.00 95.62 83 PRO A CA 1
ATOM 644 C C . PRO A 1 83 ? -11.818 4.944 -4.560 1.00 95.62 83 PRO A C 1
ATOM 646 O O . PRO A 1 83 ? -11.375 4.250 -3.644 1.00 95.62 83 PRO A O 1
ATOM 649 N N . ARG A 1 84 ? -12.790 5.844 -4.356 1.00 93.75 84 ARG A N 1
ATOM 650 C CA . ARG A 1 84 ? -13.320 6.192 -3.019 1.00 93.75 84 ARG A CA 1
ATOM 651 C C . ARG A 1 84 ? -13.724 4.977 -2.185 1.00 93.75 84 ARG A C 1
ATOM 653 O O . ARG A 1 84 ? -13.360 4.899 -1.017 1.00 93.75 84 ARG A O 1
ATOM 660 N N . ARG A 1 85 ? -14.408 4.008 -2.801 1.00 95.44 85 ARG A N 1
ATOM 661 C CA . ARG A 1 85 ? -14.811 2.761 -2.131 1.00 95.44 85 ARG A CA 1
ATOM 662 C C . ARG A 1 85 ? -13.609 1.982 -1.595 1.00 95.44 85 ARG A C 1
ATOM 664 O O . ARG A 1 85 ? -13.654 1.474 -0.483 1.00 95.44 85 ARG A O 1
ATOM 671 N N . LEU A 1 86 ? -12.521 1.930 -2.361 1.00 96.62 86 LEU A N 1
ATOM 672 C CA . LEU A 1 86 ? -11.304 1.226 -1.971 1.00 96.62 86 LEU A CA 1
ATOM 673 C C . LEU A 1 86 ? -10.517 2.002 -0.901 1.00 96.62 86 LEU A C 1
ATOM 675 O O . LEU A 1 86 ? -9.981 1.397 0.024 1.00 96.62 86 LEU A O 1
ATOM 679 N N . GLN A 1 87 ? -10.515 3.340 -0.963 1.00 97.62 87 GLN A N 1
ATOM 680 C CA . GLN A 1 87 ? -9.983 4.174 0.123 1.00 97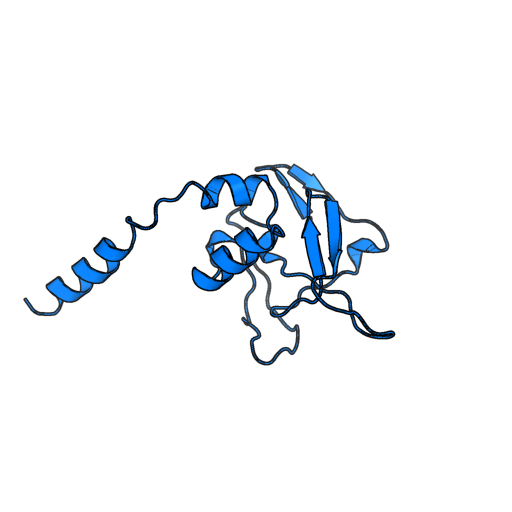.62 87 GLN A CA 1
ATOM 681 C C . GLN A 1 87 ? -10.715 3.900 1.441 1.00 97.62 87 GLN A C 1
ATOM 683 O O . GLN A 1 87 ? -10.063 3.655 2.454 1.00 97.62 87 GLN A O 1
ATOM 688 N N . GLN A 1 88 ? -12.052 3.926 1.431 1.00 97.00 88 GLN A N 1
ATOM 689 C CA . GLN A 1 88 ? -12.876 3.645 2.612 1.00 97.00 88 GLN A CA 1
ATOM 690 C C . GLN A 1 88 ? -12.601 2.241 3.151 1.00 97.00 88 GLN A C 1
ATOM 692 O O . GLN A 1 88 ? -12.247 2.104 4.320 1.00 97.00 88 GLN A O 1
ATOM 697 N N . HIS A 1 89 ? -12.620 1.233 2.277 1.00 96.94 89 HIS A N 1
ATOM 698 C CA . HIS A 1 89 ? -12.317 -0.149 2.636 1.00 96.94 89 HIS A CA 1
ATOM 699 C C . HIS A 1 89 ? -10.966 -0.293 3.360 1.00 96.94 89 HIS A C 1
ATOM 701 O O . HIS A 1 89 ? -10.896 -0.865 4.446 1.00 96.94 89 HIS A O 1
ATOM 707 N N . TYR A 1 90 ? -9.883 0.284 2.826 1.00 97.75 90 TYR A N 1
ATOM 708 C CA . TYR A 1 90 ? -8.575 0.202 3.487 1.00 97.75 90 TYR A CA 1
ATOM 709 C C . TYR A 1 90 ? -8.482 1.020 4.782 1.00 97.75 90 TYR A C 1
ATOM 711 O O . TYR A 1 90 ? -7.760 0.630 5.706 1.00 97.75 90 TYR A O 1
ATOM 719 N N . LEU A 1 91 ? -9.195 2.148 4.877 1.00 96.69 91 LEU A N 1
ATOM 720 C CA . LEU A 1 91 ? -9.260 2.949 6.105 1.00 96.69 91 LEU A CA 1
ATOM 721 C C . LEU A 1 91 ? -9.982 2.213 7.237 1.00 96.69 91 LEU A C 1
ATOM 723 O O . LEU A 1 91 ? -9.549 2.341 8.389 1.00 96.69 91 LEU A O 1
ATOM 727 N N . GLU A 1 92 ? -11.042 1.473 6.906 1.00 96.19 92 GLU A N 1
ATOM 728 C CA . GLU A 1 92 ? -11.810 0.610 7.812 1.00 96.19 92 GLU A CA 1
ATOM 729 C C . GLU A 1 92 ? -10.981 -0.591 8.272 1.00 96.19 92 GLU A C 1
ATOM 731 O O . GLU A 1 92 ? -10.899 -0.850 9.471 1.00 96.19 92 GLU A O 1
ATOM 736 N N . LEU A 1 93 ? -10.270 -1.249 7.348 1.00 96.38 93 LEU A N 1
ATOM 737 C CA . LEU A 1 93 ? -9.321 -2.321 7.673 1.00 96.38 93 LEU A CA 1
ATOM 738 C C . LEU A 1 93 ? -8.131 -1.845 8.526 1.00 96.38 93 LEU A C 1
ATOM 740 O O . LEU A 1 93 ? -7.418 -2.660 9.107 1.00 96.38 93 LEU A O 1
ATOM 744 N N . GLY A 1 94 ? -7.877 -0.535 8.597 1.00 96.06 94 GLY A N 1
ATOM 745 C CA . GLY A 1 94 ? -6.789 0.026 9.400 1.00 96.06 94 GLY A CA 1
ATOM 746 C C . GLY A 1 94 ? -5.390 -0.229 8.829 1.00 96.06 94 GLY A C 1
ATOM 747 O O . GLY A 1 94 ? -4.412 -0.157 9.572 1.00 96.06 94 GLY A O 1
ATOM 748 N N . VAL A 1 95 ? -5.286 -0.487 7.521 1.00 97.25 95 VAL A N 1
ATOM 749 C CA . VAL A 1 95 ? -4.030 -0.843 6.823 1.00 97.25 95 VAL A CA 1
ATOM 750 C C . VAL A 1 95 ? -3.407 0.305 6.023 1.00 97.25 95 VAL A C 1
ATOM 752 O O . VAL A 1 95 ? -2.552 0.101 5.157 1.00 97.25 95 VAL A O 1
ATOM 755 N N . VAL A 1 96 ? -3.866 1.526 6.291 1.00 96.31 96 VAL A N 1
ATOM 756 C CA . VAL A 1 96 ? -3.355 2.763 5.695 1.00 96.31 96 VAL A CA 1
ATOM 757 C C . VAL A 1 96 ? -2.362 3.399 6.659 1.00 96.31 96 VAL A C 1
ATOM 759 O O . VAL A 1 96 ? -2.665 3.560 7.846 1.00 96.31 96 VAL A O 1
ATOM 762 N N . GLN A 1 97 ? -1.187 3.799 6.158 1.00 93.81 97 GLN A N 1
ATOM 763 C CA . GLN A 1 97 ? -0.162 4.459 6.974 1.00 93.81 97 GLN A CA 1
ATOM 764 C C . GLN A 1 97 ? -0.757 5.642 7.742 1.00 93.81 97 GLN A C 1
ATOM 766 O O . GLN A 1 97 ? -1.525 6.440 7.199 1.00 93.81 97 GLN A O 1
ATOM 771 N N . GLY A 1 98 ? -0.389 5.790 9.016 1.00 92.94 98 GLY A N 1
ATOM 772 C CA . GLY A 1 98 ? -1.106 6.687 9.924 1.00 92.94 98 GLY A CA 1
ATOM 773 C C . GLY A 1 98 ? -1.113 8.153 9.476 1.00 92.94 98 GLY A C 1
ATOM 774 O O . GLY A 1 98 ? -2.091 8.861 9.710 1.00 92.94 98 GLY A O 1
ATOM 775 N N . PHE A 1 99 ? -0.047 8.619 8.815 1.00 92.19 99 PHE A N 1
ATOM 776 C CA . PHE A 1 99 ? 0.021 9.988 8.291 1.00 92.19 99 PHE A CA 1
ATOM 777 C C . PHE A 1 99 ? -0.937 10.222 7.114 1.00 92.19 99 PHE A C 1
ATOM 779 O O . PHE A 1 99 ? -1.514 11.303 7.025 1.00 92.19 99 PHE A O 1
ATOM 786 N N . ILE A 1 100 ? -1.164 9.201 6.2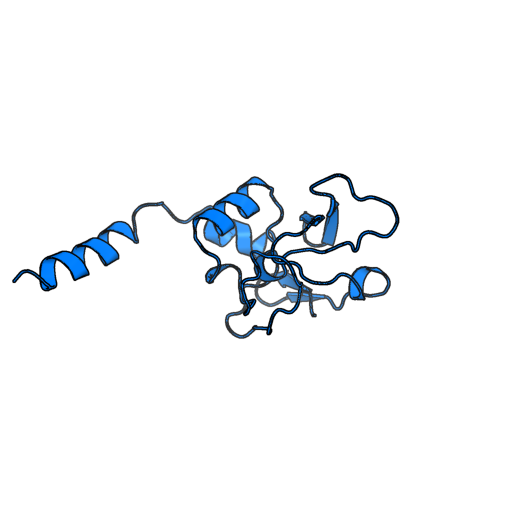84 1.00 94.69 100 ILE A N 1
ATOM 787 C CA . ILE A 1 100 ? -2.157 9.215 5.206 1.00 94.69 100 ILE A CA 1
ATOM 788 C C . ILE A 1 100 ? -3.550 9.129 5.828 1.00 94.69 100 ILE A C 1
ATOM 790 O O . ILE A 1 100 ? -4.376 10.010 5.617 1.00 94.69 100 ILE A O 1
ATOM 794 N N . ALA A 1 101 ? -3.800 8.132 6.681 1.00 94.25 101 ALA A N 1
ATOM 795 C CA . ALA A 1 101 ? -5.115 7.896 7.276 1.00 94.25 101 ALA A CA 1
ATOM 796 C C . ALA A 1 101 ? -5.675 9.136 7.994 1.00 94.25 101 ALA A C 1
ATOM 798 O O . ALA A 1 101 ? -6.855 9.454 7.843 1.00 94.25 101 ALA A O 1
ATOM 799 N N . ARG A 1 102 ? -4.830 9.888 8.718 1.00 92.50 102 ARG A N 1
ATOM 800 C CA . ARG A 1 102 ? -5.225 11.155 9.362 1.00 92.50 102 ARG A CA 1
ATOM 801 C C . ARG A 1 102 ? -5.756 12.196 8.371 1.00 92.50 102 ARG A C 1
ATOM 803 O O . ARG A 1 102 ? -6.707 12.892 8.705 1.00 92.50 102 ARG A O 1
ATOM 810 N N . ARG A 1 103 ? -5.195 12.277 7.160 1.00 90.94 103 ARG A N 1
ATOM 811 C CA . ARG A 1 103 ? -5.618 13.224 6.114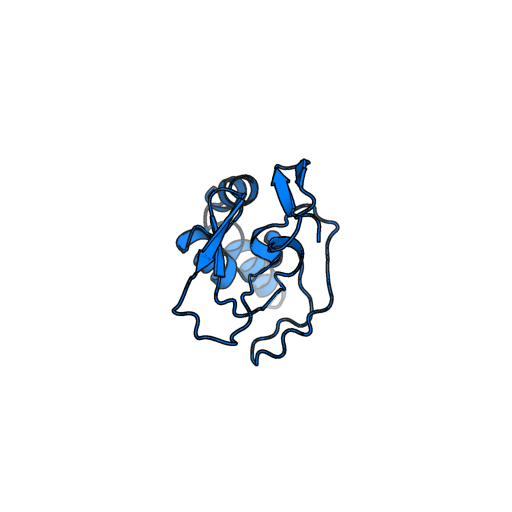 1.00 90.94 103 ARG A CA 1
ATOM 812 C C . ARG A 1 103 ? -6.983 12.876 5.517 1.00 90.94 103 ARG A C 1
ATOM 814 O O . ARG A 1 103 ? -7.724 13.775 5.136 1.00 90.94 103 ARG A O 1
ATOM 821 N N . TYR A 1 104 ? -7.313 11.587 5.425 1.00 88.81 104 TYR A N 1
ATOM 822 C CA . TYR A 1 104 ? -8.532 11.127 4.746 1.00 88.81 104 TYR A CA 1
ATOM 823 C C . TYR A 1 104 ? -9.700 10.842 5.686 1.00 88.81 104 TYR A C 1
ATOM 825 O O . TYR A 1 104 ? -10.838 11.044 5.284 1.00 88.81 104 TYR A O 1
ATOM 833 N N . ARG A 1 105 ? -9.452 10.477 6.951 1.00 81.06 105 ARG A N 1
ATOM 834 C CA . ARG A 1 105 ? -10.518 10.352 7.966 1.00 81.06 105 ARG A CA 1
ATOM 835 C C . ARG A 1 105 ? -11.176 11.690 8.321 1.00 81.06 105 ARG A C 1
ATOM 837 O O . ARG A 1 105 ? -12.246 11.703 8.910 1.00 81.06 105 ARG A O 1
ATOM 844 N N . GLN A 1 106 ? -10.534 12.805 7.976 1.00 63.38 106 GLN A N 1
ATOM 845 C CA . GLN A 1 106 ? -11.013 14.162 8.243 1.00 63.38 106 GLN A CA 1
ATOM 846 C C . GLN A 1 106 ? -11.712 14.815 7.040 1.00 63.38 106 GLN A C 1
ATOM 848 O O . GLN A 1 106 ? -12.096 15.978 7.134 1.00 63.38 106 GLN A O 1
ATOM 853 N N . ARG A 1 107 ? -11.875 14.117 5.904 1.00 58.12 107 ARG A N 1
ATOM 854 C CA . ARG A 1 107 ? -12.615 14.659 4.755 1.00 58.12 107 ARG A CA 1
ATOM 855 C C . ARG A 1 107 ? -14.122 14.442 4.957 1.00 58.12 107 ARG A C 1
ATOM 857 O O . ARG A 1 107 ? -14.542 13.287 4.936 1.00 58.12 107 ARG A O 1
ATOM 864 N N . PRO A 1 108 ? -14.941 15.498 5.130 1.00 49.12 108 PRO A N 1
ATOM 865 C CA . PRO A 1 108 ? -16.391 15.344 5.095 1.00 49.12 108 PRO A CA 1
ATOM 866 C C . PRO A 1 108 ? -16.834 14.871 3.701 1.00 49.12 108 PRO A C 1
ATOM 868 O O . PRO A 1 108 ? -16.275 15.297 2.689 1.00 49.12 108 PRO A O 1
ATOM 871 N N . GLU A 1 109 ? -17.850 14.007 3.651 1.00 51.16 109 GLU A N 1
ATOM 872 C CA . GLU A 1 109 ? -18.388 13.368 2.434 1.00 51.16 109 GLU A CA 1
ATOM 873 C C . GLU A 1 109 ? -18.947 14.351 1.380 1.00 51.16 109 GLU A C 1
ATOM 875 O O . GLU A 1 109 ? -19.324 13.947 0.285 1.00 51.16 109 GLU A O 1
ATOM 880 N N . THR A 1 110 ? -19.002 15.652 1.669 1.00 44.41 110 THR A N 1
ATOM 881 C CA . THR A 1 110 ? -19.894 16.603 0.989 1.00 44.41 110 THR A CA 1
ATOM 882 C C . THR A 1 110 ? -19.263 17.500 -0.081 1.00 44.41 110 THR A C 1
ATOM 884 O O . THR A 1 110 ? -19.978 18.316 -0.654 1.00 44.41 110 THR A O 1
ATOM 887 N N . GLN A 1 111 ? -17.971 17.388 -0.411 1.00 48.81 111 GLN A N 1
ATOM 888 C CA . GLN A 1 111 ? -17.338 18.345 -1.345 1.00 48.81 111 GLN A CA 1
ATOM 889 C C . GLN A 1 111 ? -17.216 17.907 -2.816 1.00 48.81 111 GLN A C 1
ATOM 891 O O . GLN A 1 111 ? -16.841 18.733 -3.642 1.00 48.81 111 GLN A O 1
ATOM 896 N N . GLU A 1 112 ? -17.570 16.674 -3.195 1.00 48.69 112 GLU A N 1
ATOM 897 C CA . GLU A 1 112 ? -17.473 16.231 -4.606 1.00 48.69 112 GLU A CA 1
ATOM 898 C C . GLU A 1 112 ? -18.829 16.014 -5.299 1.00 48.69 112 GLU A C 1
ATOM 900 O O . GLU A 1 112 ? -18.896 16.110 -6.526 1.00 48.69 112 GLU A O 1
ATOM 905 N N . THR A 1 113 ? -19.934 15.859 -4.560 1.00 41.03 113 THR A N 1
ATOM 906 C CA . THR A 1 113 ? -21.280 15.745 -5.157 1.00 41.03 113 THR A CA 1
ATOM 907 C C . THR A 1 113 ? -21.676 17.008 -5.934 1.00 41.03 113 THR A C 1
ATOM 909 O O . THR A 1 113 ? -22.317 16.917 -6.978 1.00 41.03 113 THR A O 1
ATOM 912 N N . MET A 1 114 ? -21.189 18.183 -5.513 1.00 40.62 114 MET A N 1
ATOM 913 C CA . MET A 1 114 ? -21.400 19.446 -6.233 1.00 40.62 114 MET A CA 1
ATOM 914 C C . MET A 1 114 ? -20.564 19.583 -7.515 1.00 40.62 114 MET A C 1
ATOM 916 O O . MET A 1 114 ? -20.978 20.274 -8.448 1.00 40.62 114 MET A O 1
ATOM 920 N N . ALA A 1 115 ? -19.405 18.922 -7.603 1.00 44.31 115 ALA A N 1
ATOM 921 C CA . ALA A 1 115 ? -18.574 18.987 -8.804 1.00 44.31 115 ALA A CA 1
ATOM 922 C C . ALA A 1 115 ? -19.189 18.162 -9.944 1.00 44.31 115 ALA A C 1
ATOM 924 O O . ALA A 1 115 ? -19.153 18.592 -11.092 1.00 44.31 115 ALA A O 1
ATOM 925 N N . GLN A 1 116 ? -19.832 17.032 -9.632 1.00 47.56 116 GLN A N 1
ATOM 926 C CA . GLN A 1 116 ? -20.487 16.187 -10.637 1.00 47.56 116 GLN A CA 1
ATOM 927 C C . GLN A 1 116 ? -21.883 16.692 -11.040 1.00 47.56 116 GLN A C 1
ATOM 929 O O . GLN A 1 116 ? -22.283 16.491 -12.184 1.00 47.56 116 GLN A O 1
ATOM 934 N N . GLN A 1 117 ? -22.591 17.413 -10.161 1.00 51.25 117 GLN A N 1
ATOM 935 C CA . GLN A 1 117 ? -23.854 18.080 -10.514 1.00 51.25 117 GLN A CA 1
ATOM 936 C C . GLN A 1 117 ? -23.637 19.329 -11.389 1.00 51.25 117 GLN A C 1
ATOM 938 O O . GLN A 1 117 ? -24.356 19.515 -12.366 1.00 51.25 117 GLN A O 1
ATOM 943 N N . SER A 1 118 ? -22.587 20.130 -11.149 1.00 45.41 118 SER A N 1
ATOM 944 C CA . SER A 1 118 ? -22.361 21.358 -11.942 1.00 45.41 118 SER A CA 1
ATOM 945 C C . SER A 1 118 ? -21.915 21.127 -13.396 1.00 45.41 118 SER A C 1
ATOM 947 O O . SER A 1 118 ? -22.099 22.007 -14.239 1.00 45.41 118 SER A O 1
ATOM 949 N N . PHE A 1 119 ? -21.360 19.951 -13.718 1.00 47.66 119 PHE A N 1
ATOM 950 C CA . PHE A 1 119 ? -21.094 19.562 -15.108 1.00 47.66 119 PHE A CA 1
ATOM 951 C C . PHE A 1 119 ? -22.347 19.033 -15.820 1.00 47.66 119 PHE A C 1
ATOM 953 O O . PHE A 1 119 ? -22.481 19.249 -17.022 1.00 47.66 119 PHE A O 1
ATOM 960 N N . ALA A 1 120 ? -23.275 18.392 -15.102 1.00 49.44 120 ALA A N 1
ATOM 961 C CA . ALA A 1 120 ? -24.531 17.910 -15.677 1.00 49.44 120 ALA A CA 1
ATOM 962 C C . ALA A 1 120 ? -25.488 19.068 -16.019 1.00 49.44 120 ALA A C 1
ATOM 964 O O . ALA A 1 120 ? -26.073 19.076 -17.100 1.00 49.44 120 ALA A O 1
ATOM 965 N N . ASP A 1 121 ? -25.560 20.098 -15.169 1.00 49.84 121 ASP A N 1
ATOM 966 C CA . ASP A 1 121 ? -26.434 21.262 -15.391 1.00 49.84 121 ASP A CA 1
ATOM 967 C C . ASP A 1 121 ? -25.939 22.199 -16.510 1.00 49.84 121 ASP A C 1
ATOM 969 O O . ASP A 1 121 ? -26.712 22.971 -17.072 1.00 49.84 121 ASP A O 1
ATOM 973 N N . ARG A 1 122 ? -24.655 22.117 -16.885 1.00 52.50 122 ARG A N 1
ATOM 974 C CA . ARG A 1 122 ? -24.068 22.876 -18.007 1.00 52.50 122 ARG A CA 1
ATOM 975 C C . ARG A 1 122 ? -24.166 22.179 -19.363 1.00 52.50 122 ARG A C 1
ATOM 977 O O . ARG A 1 122 ? -23.833 22.797 -20.367 1.00 52.50 122 ARG A O 1
ATOM 984 N N . ALA A 1 123 ? -24.594 20.920 -19.403 1.00 49.22 123 ALA A N 1
ATOM 985 C CA . ALA A 1 123 ? -24.775 20.166 -20.645 1.00 49.22 123 ALA A CA 1
ATOM 986 C C . ALA A 1 123 ? -26.230 20.182 -21.156 1.00 49.22 123 ALA A C 1
ATOM 988 O O . ALA A 1 123 ? -26.503 19.637 -22.223 1.00 49.22 123 ALA A O 1
ATOM 989 N N . ILE A 1 124 ? -27.157 20.787 -20.400 1.00 56.41 124 ILE A N 1
ATOM 990 C CA . ILE A 1 124 ? -28.594 20.877 -20.725 1.00 56.41 124 ILE A CA 1
ATOM 991 C C . ILE A 1 124 ? -29.045 22.347 -20.913 1.00 56.41 124 ILE A C 1
ATOM 993 O O . ILE A 1 124 ? -30.213 22.603 -21.193 1.00 56.41 124 ILE A O 1
ATOM 997 N N . ALA A 1 125 ? -28.127 23.316 -20.810 1.00 43.56 125 ALA A N 1
ATOM 998 C CA . ALA A 1 125 ? -28.387 24.735 -21.076 1.00 43.56 125 ALA A CA 1
ATOM 999 C C . ALA A 1 125 ? -27.845 25.168 -22.444 1.00 43.56 125 ALA A C 1
ATOM 1001 O O . ALA A 1 125 ? -26.689 24.800 -22.757 1.00 43.56 125 ALA A O 1
#